Protein AF-A0A1G5C8Y3-F1 (afdb_monomer)

pLDDT: mean 89.65, std 10.04, range [42.25, 97.81]

Radius of gyration: 28.75 Å; Cα contacts (8 Å, |Δi|>4): 163; chains: 1; bounding box: 76×59×72 Å

Mean predicted aligned error: 7.99 Å

Structure (mmCIF, N/CA/C/O backbone):
data_AF-A0A1G5C8Y3-F1
#
_entry.id   AF-A0A1G5C8Y3-F1
#
loop_
_atom_site.group_PDB
_atom_site.id
_atom_site.type_symbol
_atom_site.label_atom_id
_atom_site.label_alt_id
_atom_site.label_comp_id
_atom_site.label_asym_id
_atom_site.label_entity_id
_atom_site.label_seq_id
_atom_site.pdbx_PDB_ins_code
_atom_site.Cartn_x
_atom_site.Cartn_y
_atom_site.Cartn_z
_atom_site.occupancy
_atom_site.B_iso_or_equiv
_atom_site.auth_seq_id
_atom_site.auth_comp_id
_atom_site.auth_asym_id
_atom_site.auth_atom_id
_atom_site.pdbx_PDB_model_num
ATOM 1 N N . MET A 1 1 ? -56.117 -46.496 45.007 1.00 52.34 1 MET A N 1
ATOM 2 C CA . MET A 1 1 ? -55.071 -45.553 45.460 1.00 52.34 1 MET A CA 1
ATOM 3 C C . MET A 1 1 ? -54.190 -45.209 44.273 1.00 52.34 1 MET A C 1
ATOM 5 O O . MET A 1 1 ? -53.392 -46.045 43.885 1.00 52.34 1 MET A O 1
ATOM 9 N N . THR A 1 2 ? -54.299 -44.001 43.721 1.00 42.25 2 THR A N 1
ATOM 10 C CA . THR A 1 2 ? -53.270 -43.491 42.802 1.00 42.25 2 THR A CA 1
ATOM 11 C C . THR A 1 2 ? -53.201 -41.981 42.984 1.00 42.25 2 THR A C 1
ATOM 13 O O . THR A 1 2 ? -54.005 -41.232 42.440 1.00 42.25 2 THR A O 1
ATOM 16 N N . LYS A 1 3 ? -52.303 -41.529 43.867 1.00 57.62 3 LYS A N 1
ATOM 17 C CA . LYS A 1 3 ? -52.049 -40.101 44.085 1.00 57.62 3 LYS A CA 1
ATOM 18 C C . LYS A 1 3 ? -51.236 -39.579 42.899 1.00 57.62 3 LYS A C 1
ATOM 20 O O . LYS A 1 3 ? -50.040 -39.842 42.813 1.00 57.62 3 LYS A O 1
ATOM 25 N N . THR A 1 4 ? -51.878 -38.859 41.987 1.00 60.31 4 THR A N 1
ATOM 26 C CA . THR A 1 4 ? -51.217 -38.217 40.844 1.00 60.31 4 THR A CA 1
ATOM 27 C C . THR A 1 4 ? -50.310 -37.092 41.345 1.00 60.31 4 THR A C 1
ATOM 29 O O . THR A 1 4 ? -50.767 -36.101 41.916 1.00 60.31 4 THR A O 1
ATOM 32 N N . LYS A 1 5 ? -48.996 -37.266 41.184 1.00 65.19 5 LYS A N 1
ATOM 33 C CA . LYS A 1 5 ? -47.961 -36.316 41.608 1.00 65.19 5 LYS A CA 1
ATOM 34 C C . LYS A 1 5 ? -48.011 -35.091 40.684 1.00 65.19 5 LYS A C 1
ATOM 36 O O . LYS A 1 5 ? -47.572 -35.153 39.542 1.00 65.19 5 LYS A O 1
ATOM 41 N N . LYS A 1 6 ? -48.580 -33.982 41.165 1.00 62.78 6 LYS A N 1
ATOM 42 C CA . LYS A 1 6 ? -48.637 -32.697 40.451 1.00 62.78 6 LYS A CA 1
ATOM 43 C C . LYS A 1 6 ? -47.214 -32.143 40.300 1.00 62.78 6 LYS A C 1
ATOM 45 O O . LYS A 1 6 ? -46.604 -31.734 41.287 1.00 62.78 6 LYS A O 1
ATOM 50 N N . ILE A 1 7 ? -46.672 -32.157 39.083 1.00 66.31 7 ILE A N 1
ATOM 51 C CA . ILE A 1 7 ? -45.400 -31.504 38.751 1.00 66.31 7 ILE A CA 1
ATOM 52 C C . ILE A 1 7 ? -45.661 -29.993 38.773 1.00 66.31 7 ILE A C 1
ATOM 54 O O . ILE A 1 7 ? -46.258 -29.438 37.858 1.00 66.31 7 ILE A O 1
ATOM 58 N N . LEU A 1 8 ? -45.279 -29.331 39.865 1.00 64.31 8 LEU A N 1
ATOM 59 C CA . LEU A 1 8 ? -45.263 -27.872 39.959 1.00 64.31 8 LEU A CA 1
ATOM 60 C C . LEU A 1 8 ? -44.113 -27.357 39.085 1.00 64.31 8 LEU A C 1
ATOM 62 O O . LEU A 1 8 ? -42.953 -27.398 39.496 1.00 64.31 8 LEU A O 1
ATOM 66 N N . SER A 1 9 ? -44.425 -26.896 37.876 1.00 64.94 9 SER A N 1
ATOM 67 C CA . SER A 1 9 ? -43.488 -26.183 37.009 1.00 64.94 9 SER A CA 1
ATOM 68 C C . SER A 1 9 ? -43.043 -24.887 37.699 1.00 64.94 9 SER A C 1
ATOM 70 O O . SER A 1 9 ? -43.754 -23.881 37.692 1.00 64.94 9 SER A O 1
ATOM 72 N N . LYS A 1 10 ? -41.869 -24.912 38.339 1.00 63.12 10 LYS A N 1
ATOM 73 C CA . LYS A 1 10 ? -41.179 -23.709 38.819 1.00 63.12 10 LYS A CA 1
ATOM 74 C C . LYS A 1 10 ? -40.666 -22.943 37.601 1.00 63.12 10 LYS A C 1
ATOM 76 O O . LYS A 1 10 ? -39.536 -23.152 37.172 1.00 63.12 10 LYS A O 1
ATOM 81 N N . ASN A 1 11 ? -41.494 -22.056 37.062 1.00 64.12 11 ASN A N 1
ATOM 82 C CA . ASN A 1 11 ? -41.066 -21.067 36.080 1.00 64.12 11 ASN A CA 1
ATOM 83 C C . ASN A 1 11 ? -40.155 -20.054 36.788 1.00 64.12 11 ASN A C 1
ATOM 85 O O . ASN A 1 11 ? -40.609 -19.020 37.270 1.00 64.12 11 ASN A O 1
ATOM 89 N N . LYS A 1 12 ? -38.867 -20.389 36.912 1.00 69.25 12 LYS A N 1
ATOM 90 C CA . LYS A 1 12 ? -37.820 -19.436 37.286 1.00 69.25 12 LYS A CA 1
ATOM 91 C C . LYS A 1 12 ? -37.547 -18.558 36.064 1.00 69.25 12 LYS A C 1
ATOM 93 O O . LYS A 1 12 ? -36.684 -18.876 35.255 1.00 69.25 12 LYS A O 1
ATOM 98 N N . GLY A 1 13 ? -38.362 -17.523 35.885 1.00 71.69 13 GLY A N 1
ATOM 99 C CA . GLY A 1 13 ? -38.094 -16.480 34.900 1.00 71.69 13 GLY A CA 1
ATOM 100 C C . GLY A 1 13 ? -36.842 -15.697 35.291 1.00 71.69 13 GLY A C 1
ATOM 101 O O . GLY A 1 13 ? -36.614 -15.459 36.477 1.00 71.69 13 GLY A O 1
ATOM 102 N N . PHE A 1 14 ? -36.046 -15.322 34.291 1.00 75.88 14 PHE A N 1
ATOM 103 C CA . PHE A 1 14 ? -34.945 -14.371 34.439 1.00 75.88 14 PHE A CA 1
ATOM 104 C C . PHE A 1 14 ? -35.496 -13.062 35.013 1.00 75.88 14 PHE A C 1
ATOM 106 O O . PHE A 1 14 ? -36.534 -12.574 34.555 1.00 75.88 14 PHE A O 1
ATOM 113 N N . THR A 1 15 ? -34.838 -12.491 36.016 1.00 87.62 15 THR A N 1
ATOM 114 C CA . THR A 1 15 ? -35.245 -11.184 36.535 1.00 87.62 15 THR A CA 1
ATOM 115 C C . THR A 1 15 ? -34.765 -10.084 35.587 1.00 87.62 15 THR A C 1
ATOM 117 O O . THR A 1 15 ? -33.696 -10.182 34.983 1.00 87.62 15 THR A O 1
ATOM 120 N N . LEU A 1 16 ? -35.534 -8.996 35.460 1.00 88.38 16 LEU A N 1
ATOM 121 C CA . LEU A 1 16 ? -35.088 -7.822 34.695 1.00 88.38 16 LEU A CA 1
ATOM 122 C C . LEU A 1 16 ? -33.770 -7.264 35.253 1.00 88.38 16 LEU A C 1
ATOM 124 O O . LEU A 1 16 ? -32.933 -6.784 34.494 1.00 88.38 16 LEU A O 1
ATOM 128 N N . VAL A 1 17 ? -33.567 -7.387 36.569 1.00 91.44 17 VAL A N 1
ATOM 129 C CA . VAL A 1 17 ? -32.353 -6.943 37.265 1.00 91.44 17 VAL A CA 1
ATOM 130 C C . VAL A 1 17 ? -31.117 -7.715 36.792 1.00 91.44 17 VAL A C 1
ATOM 132 O O . VAL A 1 17 ? -30.088 -7.109 36.507 1.00 91.44 17 VAL A O 1
ATOM 135 N N . GLU A 1 18 ? -31.206 -9.038 36.646 1.00 89.38 18 GLU A N 1
ATOM 136 C CA . GLU A 1 18 ? -30.092 -9.844 36.128 1.00 89.38 18 GLU A CA 1
ATOM 137 C C . GLU A 1 18 ? -29.729 -9.444 34.692 1.00 89.38 18 GLU A C 1
ATOM 139 O O . GLU A 1 18 ? -28.551 -9.393 34.343 1.00 89.38 18 GLU A O 1
ATOM 144 N N . LEU A 1 19 ? -30.720 -9.088 33.871 1.00 91.00 19 LEU A N 1
ATOM 145 C CA . LEU A 1 19 ? -30.484 -8.685 32.487 1.00 91.00 19 LEU A CA 1
ATOM 146 C C . LEU A 1 19 ? -29.824 -7.300 32.388 1.00 91.00 19 LEU A C 1
ATOM 148 O O . LEU A 1 19 ? -28.882 -7.134 31.614 1.00 91.00 19 LEU A O 1
ATOM 152 N N . ILE A 1 20 ? -30.243 -6.317 33.196 1.00 93.62 20 ILE A N 1
ATOM 153 C CA . ILE A 1 20 ? -29.619 -4.981 33.162 1.00 93.62 20 ILE A CA 1
ATOM 154 C C . ILE A 1 20 ? -28.167 -5.007 33.650 1.00 93.62 20 ILE A C 1
ATOM 156 O O . ILE A 1 20 ? -27.330 -4.323 33.067 1.00 93.62 20 ILE A O 1
ATOM 160 N N . VAL A 1 21 ? -27.837 -5.815 34.665 1.00 94.25 21 VAL A N 1
ATOM 161 C CA . VAL A 1 21 ? -26.461 -5.906 35.184 1.00 94.25 21 VAL A CA 1
ATOM 162 C C . VAL A 1 21 ? -25.525 -6.463 34.112 1.00 94.25 21 VAL A C 1
ATOM 164 O O . VAL A 1 21 ? -24.432 -5.935 33.907 1.00 94.25 21 VAL A O 1
ATOM 167 N N . VAL A 1 22 ? -25.972 -7.480 33.373 1.00 94.94 22 VAL A N 1
ATOM 168 C CA . VAL A 1 22 ? -25.201 -8.055 32.263 1.00 94.94 22 VAL A CA 1
ATOM 169 C C . VAL A 1 22 ? -25.002 -7.032 31.145 1.00 94.94 22 VAL A C 1
ATOM 171 O O . VAL A 1 22 ? -23.880 -6.873 30.666 1.00 94.94 22 VAL A O 1
ATOM 174 N N . LEU A 1 23 ? -26.048 -6.292 30.760 1.00 95.12 23 LEU A N 1
ATOM 175 C CA . LEU A 1 23 ? -25.935 -5.248 29.736 1.00 95.12 23 LEU A CA 1
ATOM 176 C C . LEU A 1 23 ? -24.967 -4.130 30.143 1.00 95.12 23 LEU A C 1
ATOM 178 O O . LEU A 1 23 ? -24.200 -3.665 29.304 1.00 95.12 23 LEU A O 1
ATOM 182 N N . VAL A 1 24 ? -24.953 -3.734 31.419 1.00 96.62 24 VAL A N 1
ATOM 183 C CA . VAL A 1 24 ? -24.008 -2.731 31.937 1.00 96.62 24 VAL A CA 1
ATOM 184 C C . VAL A 1 24 ? -22.565 -3.222 31.815 1.00 96.62 24 VAL A C 1
ATOM 186 O O . VAL A 1 24 ? -21.709 -2.487 31.326 1.00 96.62 24 VAL A O 1
ATOM 189 N N . ILE A 1 25 ? -22.283 -4.471 32.196 1.00 96.50 25 ILE A N 1
ATOM 190 C CA . ILE A 1 25 ? -20.931 -5.039 32.074 1.00 96.50 25 ILE A CA 1
ATOM 191 C C . ILE A 1 25 ? -20.519 -5.149 30.598 1.00 96.50 25 ILE A C 1
ATOM 193 O O . ILE A 1 25 ? -19.409 -4.750 30.245 1.00 96.50 25 ILE A O 1
ATOM 197 N N . LEU A 1 26 ? -21.408 -5.626 29.717 1.00 96.50 26 LEU A N 1
ATOM 198 C CA . LEU A 1 26 ? -21.144 -5.697 28.275 1.00 96.50 26 LEU A CA 1
ATOM 199 C C . LEU A 1 26 ? -20.876 -4.315 27.671 1.00 96.50 26 LEU A C 1
ATOM 201 O O . LEU A 1 26 ? -19.980 -4.188 26.841 1.00 96.50 26 LEU A O 1
ATOM 205 N N . ALA A 1 27 ? -21.599 -3.281 28.110 1.00 96.50 27 ALA A N 1
ATOM 206 C CA . ALA A 1 27 ? -21.378 -1.912 27.659 1.00 96.50 27 ALA A CA 1
ATOM 207 C C . ALA A 1 27 ? -19.984 -1.397 28.055 1.00 96.50 27 ALA A C 1
ATOM 209 O O . ALA A 1 27 ? -19.284 -0.831 27.217 1.00 96.50 27 ALA A O 1
ATOM 210 N N . ILE A 1 28 ? -19.546 -1.643 29.296 1.00 96.62 28 ILE A N 1
ATOM 211 C CA . ILE A 1 28 ? -18.209 -1.245 29.772 1.00 96.62 28 ILE A CA 1
ATOM 212 C C . ILE A 1 28 ? -17.109 -1.977 28.990 1.00 96.62 28 ILE A C 1
ATOM 214 O O . ILE A 1 28 ? -16.148 -1.352 28.542 1.00 96.62 28 ILE A O 1
ATOM 218 N N . LEU A 1 29 ? -17.254 -3.291 28.786 1.00 96.81 29 LEU A N 1
ATOM 219 C CA . LEU A 1 29 ? -16.279 -4.082 28.030 1.00 96.81 29 LEU A CA 1
ATOM 220 C C . LEU A 1 29 ? -16.210 -3.645 26.564 1.00 96.81 29 LEU A C 1
ATOM 222 O O . LEU A 1 29 ? -15.118 -3.458 26.028 1.00 96.81 29 LEU A O 1
ATOM 226 N N . ALA A 1 30 ? -17.364 -3.435 25.925 1.00 95.56 30 ALA A N 1
ATOM 227 C CA . ALA A 1 30 ? -17.431 -2.966 24.547 1.00 95.56 30 ALA A CA 1
ATOM 228 C C . ALA A 1 30 ? -16.776 -1.586 24.383 1.00 95.56 30 ALA A C 1
ATOM 230 O O . ALA A 1 30 ? -16.048 -1.378 23.414 1.00 95.56 30 ALA A O 1
ATOM 231 N N . ALA A 1 31 ? -16.960 -0.673 25.343 1.00 96.06 31 ALA A N 1
ATOM 232 C CA . ALA A 1 31 ? -16.382 0.670 25.289 1.00 96.06 31 ALA A CA 1
ATOM 233 C C . ALA A 1 31 ? -14.843 0.668 25.212 1.00 96.06 31 ALA A C 1
ATOM 235 O O . ALA A 1 31 ? -14.264 1.513 24.533 1.00 96.06 31 ALA A O 1
ATOM 236 N N . ILE A 1 32 ? -14.179 -0.291 25.864 1.00 94.50 32 ILE A N 1
ATOM 237 C CA . ILE A 1 32 ? -12.711 -0.412 25.856 1.00 94.50 32 ILE A CA 1
ATOM 238 C C . ILE A 1 32 ? -12.235 -1.262 24.665 1.00 94.50 32 ILE A C 1
ATOM 240 O O . ILE A 1 32 ? -11.210 -0.971 24.045 1.00 94.50 32 ILE A O 1
ATOM 244 N N . LEU A 1 33 ? -12.984 -2.310 24.310 1.00 94.81 33 LEU A N 1
ATOM 245 C CA . LEU A 1 33 ? -12.589 -3.263 23.272 1.00 94.81 33 LEU A CA 1
ATOM 246 C C . LEU A 1 33 ? -12.734 -2.705 21.849 1.00 94.81 33 LEU A C 1
ATOM 248 O O . LEU A 1 33 ? -11.869 -2.934 21.008 1.00 94.81 33 LEU A O 1
ATOM 252 N N . VAL A 1 34 ? -13.800 -1.956 21.560 1.00 93.94 34 VAL A N 1
ATOM 253 C CA . VAL A 1 34 ? -14.057 -1.423 20.211 1.00 93.94 34 VAL A CA 1
ATOM 254 C C . VAL A 1 34 ? -12.910 -0.547 19.673 1.00 93.94 34 VAL A C 1
ATOM 256 O O . VAL A 1 34 ? -12.452 -0.835 18.566 1.00 93.94 34 VAL A O 1
ATOM 259 N N . PRO A 1 35 ? -12.380 0.470 20.390 1.00 93.00 35 PRO A N 1
ATOM 260 C CA . PRO A 1 35 ? -11.311 1.314 19.844 1.00 93.00 35 PRO A CA 1
ATOM 261 C C . PRO A 1 35 ? -10.011 0.541 19.587 1.00 93.00 35 PRO A C 1
ATOM 263 O O . PRO A 1 35 ? -9.340 0.782 18.584 1.00 93.00 35 PRO A O 1
ATOM 266 N N . THR A 1 36 ? -9.667 -0.417 20.453 1.00 93.94 36 THR A N 1
ATOM 267 C CA . THR A 1 36 ? -8.458 -1.242 20.278 1.00 93.94 36 THR A CA 1
ATOM 268 C C . THR A 1 36 ? -8.574 -2.158 19.062 1.00 93.94 36 THR A C 1
ATOM 270 O O . THR A 1 36 ? -7.645 -2.232 18.258 1.00 93.94 36 THR A O 1
ATOM 273 N N . LEU A 1 37 ? -9.736 -2.788 18.870 1.00 93.06 37 LEU A N 1
ATOM 274 C CA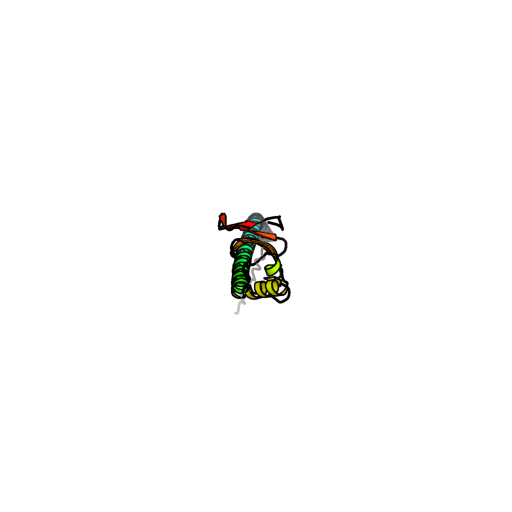 . LEU A 1 37 ? -10.007 -3.621 17.702 1.00 93.06 37 LEU A CA 1
ATOM 275 C C . LEU A 1 37 ? -9.955 -2.814 16.396 1.00 93.06 37 LEU A C 1
ATOM 277 O O . LEU A 1 37 ? -9.349 -3.270 15.428 1.00 93.06 37 LEU A O 1
ATOM 281 N N . LEU A 1 38 ? -10.541 -1.612 16.371 1.00 93.44 38 LEU A N 1
ATOM 282 C CA . LEU A 1 38 ? -10.487 -0.732 15.199 1.00 93.44 38 LEU A CA 1
ATOM 283 C C . LEU A 1 38 ? -9.041 -0.354 14.838 1.00 93.44 38 LEU A C 1
ATOM 285 O O . LEU A 1 38 ? -8.655 -0.483 13.678 1.00 93.44 38 LEU A O 1
ATOM 289 N N . GLY A 1 39 ? -8.211 -0.002 15.826 1.00 92.56 39 GLY A N 1
ATOM 290 C CA . GLY A 1 39 ? -6.792 0.287 15.592 1.00 92.56 39 GLY A CA 1
ATOM 291 C C . GLY A 1 39 ? -6.010 -0.905 15.024 1.00 92.56 39 GLY A C 1
ATOM 292 O O . GLY A 1 39 ? -5.177 -0.734 14.132 1.00 92.56 39 GLY A O 1
ATOM 293 N N . TYR A 1 40 ? -6.298 -2.130 15.479 1.00 93.69 40 TYR A N 1
ATOM 294 C CA . TYR A 1 40 ? -5.678 -3.333 14.910 1.00 93.69 40 TYR A CA 1
ATOM 295 C C . TYR A 1 40 ? -6.114 -3.606 13.471 1.00 93.69 40 TYR A C 1
ATOM 297 O O . TYR A 1 40 ? -5.285 -4.017 12.659 1.00 93.69 40 TYR A O 1
ATOM 305 N N . ILE A 1 41 ? -7.381 -3.352 13.138 1.00 92.62 41 ILE A N 1
ATOM 306 C CA . ILE A 1 41 ? -7.880 -3.478 11.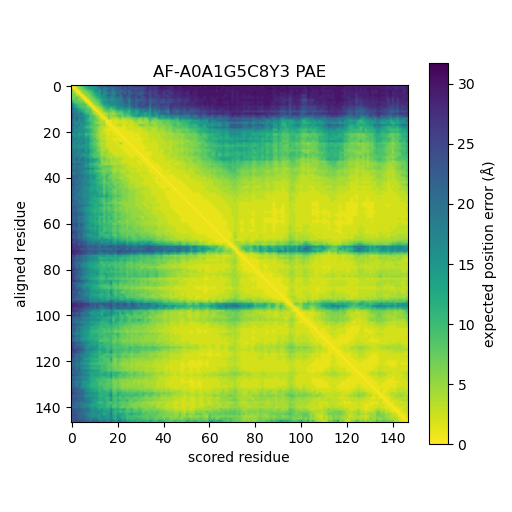764 1.00 92.62 41 ILE A CA 1
ATOM 307 C C . ILE A 1 41 ? -7.160 -2.485 10.845 1.00 92.62 41 ILE A C 1
ATOM 309 O O . ILE A 1 41 ? -6.723 -2.872 9.762 1.00 92.62 41 ILE A O 1
ATOM 313 N N . ASP A 1 42 ? -6.982 -1.235 11.276 1.00 91.00 42 ASP A N 1
ATOM 314 C CA . ASP A 1 42 ? -6.278 -0.219 10.486 1.00 91.00 42 ASP A CA 1
ATOM 315 C C . ASP A 1 42 ? -4.799 -0.562 10.284 1.00 91.00 42 ASP A C 1
ATOM 317 O O . ASP A 1 42 ? -4.275 -0.413 9.176 1.00 91.00 42 ASP A O 1
ATOM 321 N N . LYS A 1 43 ? -4.138 -1.086 11.324 1.00 92.19 43 LYS A N 1
ATOM 322 C CA . LYS A 1 43 ? -2.757 -1.571 11.227 1.00 92.19 43 LYS A CA 1
ATOM 323 C C . LYS A 1 43 ? -2.638 -2.739 10.245 1.00 92.19 43 LYS A C 1
ATOM 325 O O . LYS A 1 43 ? -1.793 -2.690 9.357 1.00 92.19 43 LYS A O 1
ATOM 330 N N . ALA A 1 44 ? -3.508 -3.743 10.355 1.00 92.88 44 ALA A N 1
ATOM 331 C CA . ALA A 1 44 ? -3.507 -4.898 9.457 1.00 92.88 44 ALA A CA 1
ATOM 332 C C . ALA A 1 44 ? -3.778 -4.497 7.997 1.00 92.88 44 ALA A C 1
ATOM 334 O O . ALA A 1 44 ? -3.140 -5.013 7.081 1.00 92.88 44 ALA A O 1
ATOM 335 N N . ARG A 1 45 ? -4.686 -3.536 7.772 1.00 91.88 45 ARG A N 1
ATOM 336 C CA . ARG A 1 45 ? -4.910 -2.943 6.444 1.00 91.88 45 ARG A CA 1
ATOM 337 C C . ARG A 1 45 ? -3.651 -2.256 5.930 1.00 91.88 45 ARG A C 1
ATOM 339 O O . ARG A 1 45 ? -3.224 -2.544 4.824 1.00 91.88 45 ARG A O 1
ATOM 346 N N . SER A 1 46 ? -3.012 -1.421 6.750 1.00 91.62 46 SER A N 1
ATOM 347 C CA . SER A 1 46 ? -1.776 -0.743 6.355 1.00 91.62 46 SER A CA 1
ATOM 348 C C . SER A 1 46 ? -0.655 -1.723 6.000 1.00 91.62 46 SER A C 1
ATOM 350 O O . SER A 1 46 ? 0.047 -1.501 5.022 1.00 91.62 46 SER A O 1
ATOM 352 N N . GLU A 1 47 ? -0.473 -2.796 6.772 1.00 93.25 47 GLU A N 1
ATOM 353 C CA . GLU A 1 47 ? 0.529 -3.835 6.490 1.00 93.25 47 GLU A CA 1
ATOM 354 C C . GLU A 1 47 ? 0.244 -4.563 5.171 1.00 93.25 47 GLU A C 1
ATOM 356 O O . GLU A 1 47 ? 1.157 -4.796 4.375 1.00 93.25 47 GLU A O 1
ATOM 361 N N . LYS A 1 48 ? -1.029 -4.863 4.899 1.00 93.88 48 LYS A N 1
ATOM 362 C CA . LYS A 1 48 ? -1.467 -5.431 3.621 1.00 93.88 48 LYS A CA 1
ATOM 363 C C . LYS A 1 48 ? -1.191 -4.485 2.448 1.00 93.88 48 LYS A C 1
ATOM 365 O O . LYS A 1 48 ? -0.709 -4.928 1.403 1.00 93.88 48 LYS A O 1
ATOM 370 N N . ASP A 1 49 ? -1.463 -3.197 2.625 1.00 94.88 49 ASP A N 1
ATOM 371 C CA . ASP A 1 49 ? -1.215 -2.178 1.606 1.00 94.88 49 ASP A CA 1
ATOM 372 C C . ASP A 1 49 ? 0.291 -2.079 1.305 1.00 94.88 49 ASP A C 1
ATOM 374 O O . ASP A 1 49 ? 0.690 -2.100 0.143 1.00 94.88 49 ASP A O 1
ATOM 378 N N . PHE A 1 50 ? 1.153 -2.096 2.331 1.00 94.56 50 PHE A N 1
ATOM 379 C CA . PHE A 1 50 ? 2.610 -2.140 2.146 1.00 94.56 50 PHE A CA 1
ATOM 380 C C . PHE A 1 50 ? 3.075 -3.387 1.384 1.00 94.56 50 PHE A C 1
ATOM 382 O O . PHE A 1 50 ? 3.926 -3.283 0.499 1.00 94.56 50 PHE A O 1
ATOM 389 N N . ALA A 1 51 ? 2.514 -4.562 1.683 1.00 95.00 51 ALA A N 1
ATOM 390 C CA . ALA A 1 51 ? 2.833 -5.789 0.954 1.00 95.00 51 ALA A CA 1
ATOM 391 C C . ALA A 1 51 ? 2.422 -5.698 -0.527 1.00 95.00 51 ALA A C 1
ATOM 393 O O . ALA A 1 51 ? 3.178 -6.100 -1.413 1.00 95.00 51 ALA A O 1
ATOM 394 N N . THR A 1 52 ? 1.258 -5.108 -0.801 1.00 95.19 52 THR A N 1
ATOM 395 C CA . THR A 1 52 ? 0.762 -4.881 -2.165 1.00 95.19 52 THR A CA 1
ATOM 396 C C . THR A 1 52 ? 1.642 -3.879 -2.913 1.00 95.19 52 THR A C 1
ATOM 398 O O . THR A 1 52 ? 2.067 -4.148 -4.034 1.00 95.19 52 THR A O 1
ATOM 401 N N . ALA A 1 53 ? 1.998 -2.757 -2.283 1.00 96.25 53 ALA A N 1
ATOM 402 C CA . ALA A 1 53 ? 2.899 -1.761 -2.858 1.00 96.25 53 ALA A CA 1
ATOM 403 C C . ALA A 1 53 ? 4.288 -2.350 -3.160 1.00 96.25 53 ALA A C 1
ATOM 405 O O . ALA A 1 53 ? 4.872 -2.086 -4.214 1.00 96.25 53 ALA A O 1
ATOM 406 N N . GLN A 1 54 ? 4.789 -3.222 -2.283 1.00 96.31 54 GLN A N 1
ATOM 407 C CA . GLN A 1 54 ? 6.024 -3.963 -2.515 1.00 96.31 54 GLN A CA 1
ATOM 408 C C . GLN A 1 54 ? 5.916 -4.898 -3.724 1.00 96.31 54 GLN A C 1
ATOM 410 O O . GLN A 1 54 ? 6.848 -4.954 -4.528 1.00 96.31 54 GLN A O 1
ATOM 415 N N . ALA A 1 55 ? 4.796 -5.603 -3.886 1.00 96.00 55 ALA A N 1
ATOM 416 C CA . ALA A 1 55 ? 4.560 -6.437 -5.059 1.00 96.00 55 ALA A CA 1
ATOM 417 C C . ALA A 1 55 ? 4.510 -5.599 -6.349 1.00 96.00 55 ALA A C 1
ATOM 419 O O . ALA A 1 55 ? 5.137 -5.978 -7.338 1.00 96.00 55 ALA A O 1
ATOM 420 N N . VAL A 1 56 ? 3.878 -4.416 -6.319 1.00 96.75 56 VAL A N 1
ATOM 421 C CA . VAL A 1 56 ? 3.904 -3.454 -7.437 1.00 96.75 56 VAL A CA 1
ATOM 422 C C . VAL A 1 56 ? 5.327 -3.042 -7.781 1.00 96.75 56 VAL A C 1
ATOM 424 O O . VAL A 1 56 ? 5.688 -3.069 -8.954 1.00 96.75 56 VAL A O 1
ATOM 427 N N . ARG A 1 57 ? 6.165 -2.710 -6.794 1.00 96.94 57 ARG A N 1
ATOM 428 C CA . ARG A 1 57 ? 7.572 -2.357 -7.034 1.00 96.94 57 ARG A CA 1
ATOM 429 C C . ARG A 1 57 ? 8.333 -3.490 -7.725 1.00 96.94 57 ARG A C 1
ATOM 431 O O . ARG A 1 57 ? 9.065 -3.229 -8.672 1.00 96.94 57 ARG A O 1
ATOM 438 N N . VAL A 1 58 ? 8.155 -4.734 -7.275 1.00 96.81 58 VAL A N 1
ATOM 439 C CA . VAL A 1 58 ? 8.817 -5.907 -7.874 1.00 96.81 58 VAL A CA 1
ATOM 440 C C . VAL A 1 58 ? 8.340 -6.139 -9.308 1.00 96.81 58 VAL A C 1
ATOM 442 O O . VAL A 1 58 ? 9.168 -6.302 -10.200 1.00 96.81 58 VAL A O 1
ATOM 445 N N . ALA A 1 59 ? 7.030 -6.094 -9.553 1.00 96.88 59 ALA A N 1
ATOM 446 C CA . ALA A 1 59 ? 6.472 -6.227 -10.898 1.00 96.88 59 ALA A CA 1
ATOM 447 C C . ALA A 1 59 ? 6.922 -5.085 -11.827 1.00 96.88 59 ALA A C 1
ATOM 449 O O . ALA A 1 59 ? 7.239 -5.314 -12.990 1.00 96.88 59 ALA A O 1
ATOM 450 N N . THR A 1 60 ? 7.015 -3.863 -11.298 1.00 97.00 60 THR A N 1
ATOM 451 C CA . THR A 1 60 ? 7.523 -2.700 -12.035 1.00 97.00 60 THR A CA 1
ATOM 452 C C . THR A 1 60 ? 8.998 -2.871 -12.384 1.00 97.00 60 THR A C 1
ATOM 454 O O . THR A 1 60 ? 9.383 -2.597 -13.514 1.00 97.00 60 THR A O 1
ATOM 457 N N . GLN A 1 61 ? 9.820 -3.367 -11.453 1.00 96.19 61 GLN A N 1
ATOM 458 C CA . GLN A 1 61 ? 11.231 -3.645 -11.727 1.00 96.19 61 GLN A CA 1
ATOM 459 C C . GLN A 1 61 ? 11.388 -4.721 -12.806 1.00 96.19 61 GLN A C 1
ATOM 461 O O . GLN A 1 61 ? 12.192 -4.543 -13.711 1.00 96.19 61 GLN A O 1
ATOM 466 N N . ALA A 1 62 ? 10.572 -5.778 -12.777 1.00 95.12 62 ALA A N 1
ATOM 467 C CA . ALA A 1 62 ? 10.590 -6.798 -13.824 1.00 95.12 62 ALA A CA 1
ATOM 468 C C . ALA A 1 62 ? 10.282 -6.211 -15.216 1.00 95.12 62 ALA A C 1
ATOM 470 O O . ALA A 1 62 ? 10.924 -6.579 -16.194 1.00 95.12 62 ALA A O 1
ATOM 471 N N . GLN A 1 63 ? 9.345 -5.261 -15.300 1.00 94.50 63 GLN A N 1
ATOM 472 C CA . GLN A 1 63 ? 9.035 -4.560 -16.550 1.00 94.50 63 GLN A CA 1
ATOM 473 C C . GLN A 1 63 ? 10.152 -3.606 -16.992 1.00 94.50 63 GLN A C 1
ATOM 475 O O . GLN A 1 63 ? 10.451 -3.517 -18.179 1.00 94.50 63 GLN A O 1
ATOM 480 N N . ILE A 1 64 ? 10.819 -2.933 -16.051 1.00 94.12 64 ILE A N 1
ATOM 481 C CA . ILE A 1 64 ? 12.020 -2.135 -16.338 1.00 94.12 64 ILE A CA 1
ATOM 482 C C . ILE A 1 64 ? 13.134 -3.023 -16.920 1.00 94.12 64 ILE A C 1
ATOM 484 O O . ILE A 1 64 ? 13.778 -2.647 -17.900 1.00 94.12 64 ILE A O 1
ATOM 488 N N . ASP A 1 65 ? 13.341 -4.210 -16.349 1.00 93.56 65 ASP A N 1
ATOM 489 C CA . ASP A 1 65 ? 14.354 -5.157 -16.819 1.00 93.56 65 ASP A CA 1
ATOM 490 C C . ASP A 1 65 ? 14.008 -5.709 -18.216 1.00 93.56 65 ASP A C 1
ATOM 492 O O . ASP A 1 65 ? 14.888 -5.840 -19.069 1.00 93.56 65 ASP A O 1
ATOM 496 N N . GLU A 1 66 ? 12.725 -5.978 -18.488 1.00 92.38 66 GLU A N 1
ATOM 497 C CA . GLU A 1 66 ? 12.250 -6.419 -19.804 1.00 92.38 66 GLU A CA 1
ATOM 498 C C . GLU A 1 66 ? 12.454 -5.350 -20.888 1.00 92.38 66 GLU A C 1
ATOM 500 O O . GLU A 1 66 ? 12.927 -5.666 -21.982 1.00 92.38 66 GLU A O 1
ATOM 505 N N . LEU A 1 67 ? 12.119 -4.090 -20.596 1.00 91.06 67 LEU A N 1
ATOM 506 C CA . LEU A 1 67 ? 12.284 -2.973 -21.533 1.00 91.06 67 LEU A CA 1
ATOM 507 C C . LEU A 1 67 ? 13.756 -2.746 -21.885 1.00 91.06 67 LEU A C 1
ATOM 509 O O . LEU A 1 67 ? 14.111 -2.644 -23.058 1.00 91.06 67 LEU A O 1
ATOM 513 N N . TYR A 1 68 ? 14.632 -2.787 -20.885 1.00 89.94 68 TYR A N 1
ATOM 514 C CA . TYR A 1 68 ? 16.073 -2.695 -21.107 1.00 89.94 68 TYR A CA 1
ATOM 515 C C . TYR A 1 68 ? 16.615 -3.861 -21.938 1.00 89.94 68 TYR A C 1
ATOM 517 O O . TYR A 1 68 ? 17.406 -3.665 -22.859 1.00 89.94 68 TYR A O 1
ATOM 525 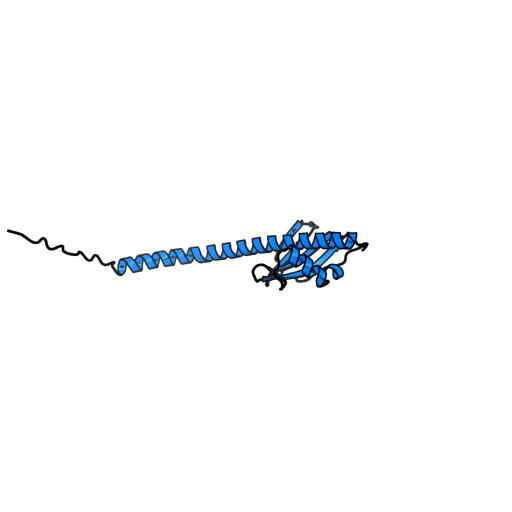N N . GLY A 1 69 ? 16.122 -5.080 -21.696 1.00 89.06 69 GLY A N 1
ATOM 526 C CA . GLY A 1 69 ? 16.463 -6.250 -22.507 1.00 89.06 69 GLY A CA 1
ATOM 527 C C . GLY A 1 69 ? 16.034 -6.148 -23.979 1.00 89.06 69 GLY A C 1
ATOM 528 O O . GLY A 1 69 ? 16.617 -6.824 -24.827 1.00 89.06 69 GLY A O 1
ATOM 529 N N . LYS A 1 70 ? 15.050 -5.297 -24.305 1.00 88.38 70 LYS A N 1
ATOM 530 C CA . LYS A 1 70 ? 14.574 -5.052 -25.679 1.00 88.38 70 LYS A CA 1
ATOM 531 C C . LYS A 1 70 ? 15.389 -4.001 -26.445 1.00 88.38 70 LYS A C 1
ATOM 533 O O . LYS A 1 70 ? 15.098 -3.776 -27.619 1.00 88.38 70 LYS A O 1
ATOM 538 N N . GLY A 1 71 ? 16.433 -3.432 -25.838 1.00 79.75 71 GLY A N 1
ATOM 539 C CA . GLY A 1 71 ? 17.374 -2.525 -26.503 1.00 79.75 71 GLY A CA 1
ATOM 540 C C . GLY A 1 71 ? 17.199 -1.045 -26.165 1.00 79.75 71 GLY A C 1
ATOM 541 O O . GLY A 1 71 ? 17.825 -0.214 -26.819 1.00 79.75 71 GLY A O 1
ATOM 542 N N . ASP A 1 72 ? 16.388 -0.708 -25.158 1.00 76.12 72 ASP A N 1
ATOM 543 C CA . ASP A 1 72 ? 16.364 0.643 -24.598 1.00 76.12 72 ASP A CA 1
ATOM 544 C C . ASP A 1 72 ? 17.567 0.820 -23.657 1.00 76.12 72 ASP A C 1
ATOM 546 O O . ASP A 1 72 ? 17.615 0.232 -22.579 1.00 76.12 72 ASP A O 1
ATOM 550 N N . ASP A 1 73 ? 18.541 1.654 -24.041 1.00 79.69 73 ASP A N 1
ATOM 551 C CA . ASP A 1 73 ? 19.745 1.918 -23.228 1.00 79.69 73 ASP A CA 1
ATOM 552 C C . ASP A 1 73 ? 19.413 2.527 -21.850 1.00 79.69 73 ASP A C 1
ATOM 554 O O . ASP A 1 73 ? 20.222 2.469 -20.916 1.00 79.69 73 ASP A O 1
ATOM 558 N N . LYS A 1 74 ? 18.233 3.151 -21.722 1.00 85.25 74 LYS A N 1
ATOM 559 C CA . LYS A 1 74 ? 17.704 3.741 -20.488 1.00 85.25 74 LYS A CA 1
ATOM 560 C C . LYS A 1 74 ? 16.185 3.635 -20.464 1.00 85.25 74 LYS A C 1
ATOM 562 O O . LYS A 1 74 ? 15.528 4.155 -21.358 1.00 85.25 74 LYS A O 1
ATOM 567 N N . VAL A 1 75 ? 15.643 3.054 -19.399 1.00 91.31 75 VAL A N 1
ATOM 568 C CA . VAL A 1 75 ? 14.202 3.080 -19.123 1.00 91.31 75 VAL A CA 1
ATOM 569 C C . VAL A 1 75 ? 13.847 4.325 -18.316 1.00 91.31 75 VAL A C 1
ATOM 571 O O . VAL A 1 75 ? 14.435 4.590 -17.262 1.00 91.31 75 VAL A O 1
ATOM 574 N N . GLU A 1 76 ? 12.862 5.083 -18.790 1.00 91.88 76 GLU A N 1
ATOM 575 C CA . GLU A 1 76 ? 12.400 6.314 -18.157 1.00 91.88 76 GLU A CA 1
ATOM 576 C C . GLU A 1 76 ? 11.015 6.155 -17.508 1.00 91.88 76 GLU A C 1
ATOM 578 O O . GLU A 1 76 ? 10.261 5.209 -17.742 1.00 91.88 76 GLU A O 1
ATOM 583 N N . LYS A 1 77 ? 10.631 7.140 -16.685 1.00 91.25 77 LYS A N 1
ATOM 584 C CA . LYS A 1 77 ? 9.288 7.224 -16.080 1.00 91.25 77 LYS A CA 1
ATOM 585 C C . LYS A 1 77 ? 8.168 7.156 -17.127 1.00 91.25 77 LYS A C 1
ATOM 587 O O . LYS A 1 77 ? 7.095 6.620 -16.854 1.00 91.25 77 LYS A O 1
ATOM 592 N N . SER A 1 78 ? 8.391 7.740 -18.302 1.00 91.88 78 SER A N 1
ATOM 593 C CA . SER A 1 78 ? 7.440 7.758 -19.417 1.00 91.88 78 SER A CA 1
ATOM 594 C C . SER A 1 78 ? 7.126 6.352 -19.930 1.00 91.88 78 SER A C 1
ATOM 596 O O . SER A 1 78 ? 5.974 6.092 -20.272 1.00 91.88 78 SER A O 1
ATOM 598 N N . ASP A 1 79 ? 8.095 5.435 -19.915 1.00 92.81 79 ASP A N 1
ATOM 599 C CA . ASP A 1 79 ? 7.912 4.059 -20.377 1.00 92.81 79 ASP A CA 1
ATOM 600 C C . ASP A 1 79 ? 7.023 3.256 -19.438 1.00 92.81 79 ASP A C 1
ATOM 602 O O . ASP A 1 79 ? 6.096 2.582 -19.883 1.00 92.81 79 ASP A O 1
ATOM 606 N N . ILE A 1 80 ? 7.234 3.414 -18.133 1.00 93.31 80 ILE A N 1
ATOM 607 C CA . ILE A 1 80 ? 6.411 2.768 -17.105 1.00 93.31 80 ILE A CA 1
ATOM 608 C C . ILE A 1 80 ? 5.005 3.359 -17.060 1.00 93.31 80 ILE A C 1
ATOM 610 O O . ILE A 1 80 ? 4.049 2.659 -16.739 1.00 93.31 80 ILE A O 1
ATOM 614 N N . ASN A 1 81 ? 4.850 4.632 -17.426 1.00 91.94 81 ASN A N 1
ATOM 615 C CA . ASN A 1 81 ? 3.549 5.289 -17.478 1.00 91.94 81 ASN A CA 1
ATOM 616 C C . ASN A 1 81 ? 2.716 4.955 -18.720 1.00 91.94 81 ASN A C 1
ATOM 618 O O . ASN A 1 81 ? 1.557 5.372 -18.788 1.00 91.94 81 ASN A O 1
ATOM 622 N N . LYS A 1 82 ? 3.250 4.188 -19.678 1.00 92.69 82 LYS A N 1
ATOM 623 C CA . LYS A 1 82 ? 2.453 3.671 -20.795 1.00 92.69 82 LYS A CA 1
ATOM 624 C C . LYS A 1 82 ? 1.348 2.766 -20.247 1.00 92.69 82 LYS A C 1
ATOM 626 O O . LYS A 1 82 ? 1.597 1.875 -19.437 1.00 92.69 82 LYS A O 1
ATOM 631 N N . ASN A 1 83 ? 0.118 2.982 -20.715 1.00 90.19 83 ASN A N 1
ATOM 632 C CA . ASN A 1 83 ? -1.064 2.263 -20.225 1.00 90.19 83 ASN A CA 1
ATOM 633 C C . ASN A 1 83 ? -0.920 0.741 -20.328 1.00 90.19 83 ASN A C 1
ATOM 635 O O . ASN A 1 83 ? -1.387 0.023 -19.448 1.00 90.19 83 ASN A O 1
ATOM 639 N N . ASP A 1 84 ? -0.280 0.256 -21.388 1.00 90.44 84 ASP A N 1
ATOM 640 C CA . ASP A 1 84 ? -0.122 -1.176 -21.637 1.00 90.44 84 ASP A CA 1
ATOM 641 C C . ASP A 1 84 ? 0.856 -1.802 -20.633 1.00 90.44 84 ASP A C 1
ATOM 643 O O . ASP A 1 84 ? 0.550 -2.838 -20.045 1.00 90.44 84 ASP A O 1
ATOM 647 N N . VAL A 1 85 ? 1.955 -1.098 -20.333 1.00 92.25 85 VAL A N 1
ATOM 648 C CA . VAL A 1 85 ? 2.940 -1.497 -19.315 1.00 92.25 85 VAL A CA 1
ATOM 649 C C . VAL A 1 85 ? 2.310 -1.472 -17.923 1.00 92.25 85 VAL A C 1
ATOM 651 O O . VAL A 1 85 ? 2.386 -2.461 -17.197 1.00 92.25 85 VAL A O 1
ATOM 654 N N . LYS A 1 86 ? 1.603 -0.393 -17.551 1.00 91.75 86 LYS A N 1
ATOM 655 C CA . LYS A 1 86 ? 0.886 -0.326 -16.264 1.00 91.75 86 LYS A CA 1
ATOM 656 C C . LYS A 1 86 ? -0.104 -1.478 -16.096 1.00 91.75 86 LYS A C 1
ATOM 658 O O . LYS A 1 86 ? -0.137 -2.105 -15.040 1.00 91.75 86 LYS A O 1
ATOM 663 N N . LYS A 1 87 ? -0.890 -1.784 -17.133 1.00 90.81 87 LYS A N 1
ATOM 664 C CA . LYS A 1 87 ? -1.836 -2.912 -17.111 1.00 90.81 87 LYS A CA 1
ATOM 665 C C . LYS A 1 87 ? -1.130 -4.240 -16.868 1.00 90.81 87 LYS A C 1
ATOM 667 O O . LYS A 1 87 ? -1.640 -5.060 -16.109 1.00 90.81 87 LYS A O 1
ATOM 672 N N . GLU A 1 88 ? 0.022 -4.456 -17.492 1.00 91.81 88 GLU A N 1
ATOM 673 C CA . GLU A 1 88 ? 0.809 -5.669 -17.289 1.00 91.81 88 GLU A CA 1
ATOM 674 C C . GLU A 1 88 ? 1.361 -5.763 -15.863 1.00 91.81 88 GLU A C 1
ATOM 676 O O . GLU A 1 88 ? 1.175 -6.790 -15.210 1.00 91.81 88 GLU A O 1
ATOM 681 N N . ILE A 1 89 ? 1.916 -4.670 -15.328 1.00 94.12 89 ILE A N 1
ATOM 682 C CA . ILE A 1 89 ? 2.352 -4.589 -13.925 1.00 94.12 89 ILE A CA 1
ATOM 683 C C . ILE A 1 89 ? 1.197 -4.955 -12.990 1.00 94.12 89 ILE A C 1
ATOM 685 O O . ILE A 1 89 ? 1.345 -5.814 -12.124 1.00 94.12 89 ILE A O 1
ATOM 689 N N . PHE A 1 90 ? 0.024 -4.347 -13.166 1.00 93.25 90 PHE A N 1
ATOM 690 C CA . PHE A 1 90 ? -1.117 -4.604 -12.289 1.00 93.25 90 PHE A CA 1
ATOM 691 C C . PHE A 1 90 ? -1.645 -6.031 -12.423 1.00 93.25 90 PHE A C 1
ATOM 693 O O . PHE A 1 90 ? -1.992 -6.650 -11.417 1.00 93.25 90 PHE A O 1
ATOM 700 N N . LYS A 1 91 ? -1.618 -6.604 -13.629 1.00 91.56 91 LYS A N 1
ATOM 701 C CA . LYS A 1 91 ? -1.941 -8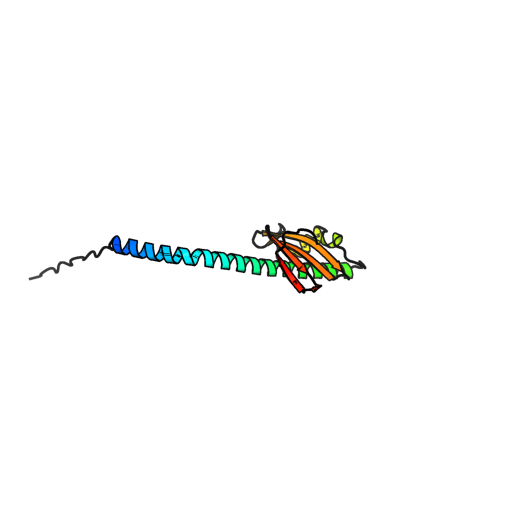.016 -13.848 1.00 91.56 91 LYS A CA 1
ATOM 702 C C . LYS A 1 91 ? -0.985 -8.943 -13.089 1.00 91.56 91 LYS A C 1
ATOM 704 O O . LYS A 1 91 ? -1.450 -9.909 -12.488 1.00 91.56 91 LYS A O 1
ATOM 709 N N . LEU A 1 92 ? 0.318 -8.647 -13.073 1.00 91.94 92 LEU A N 1
ATOM 710 C CA . LEU A 1 92 ? 1.321 -9.435 -12.340 1.00 91.94 92 LEU A CA 1
ATOM 711 C C . LEU A 1 92 ? 1.105 -9.410 -10.821 1.00 91.94 92 LEU A C 1
ATOM 713 O O . LEU A 1 92 ? 1.415 -10.385 -10.142 1.00 91.94 92 LEU A O 1
ATOM 717 N N . VAL A 1 93 ? 0.534 -8.327 -10.291 1.00 92.50 93 VAL A N 1
ATOM 718 C CA . VAL A 1 93 ? 0.202 -8.194 -8.860 1.00 92.50 93 VAL A CA 1
ATOM 719 C C . VAL A 1 93 ? -1.186 -8.777 -8.533 1.00 92.50 93 VAL A C 1
ATOM 721 O O . VAL A 1 93 ? -1.601 -8.801 -7.378 1.00 92.50 93 VAL A O 1
ATOM 724 N N . GLY A 1 94 ? -1.904 -9.307 -9.529 1.00 89.62 94 GLY A N 1
ATOM 725 C CA . GLY A 1 94 ? -3.218 -9.925 -9.346 1.00 89.62 94 GLY A CA 1
ATOM 726 C C . GLY A 1 94 ? -4.384 -8.936 -9.356 1.00 89.62 94 GLY A C 1
ATOM 727 O O . GLY A 1 94 ? -5.466 -9.266 -8.869 1.00 89.62 94 GLY A O 1
ATOM 728 N N . ALA A 1 95 ? -4.193 -7.733 -9.905 1.00 87.00 95 ALA A N 1
ATOM 729 C CA . ALA A 1 95 ? -5.286 -6.792 -10.091 1.00 87.00 95 ALA A CA 1
ATOM 730 C C . ALA A 1 95 ? -6.325 -7.335 -11.083 1.00 87.00 95 ALA A C 1
ATOM 732 O O . ALA A 1 95 ? -5.998 -7.905 -12.128 1.00 87.00 95 ALA A O 1
ATOM 733 N N . VAL A 1 96 ? -7.597 -7.121 -10.751 1.00 71.88 96 VAL A N 1
ATOM 734 C CA . VAL A 1 96 ? -8.737 -7.399 -11.635 1.00 71.88 96 VAL A CA 1
ATOM 735 C C . VAL A 1 96 ? -8.800 -6.305 -12.710 1.00 71.88 96 VAL A C 1
ATOM 737 O O . VAL A 1 96 ? -8.213 -5.240 -12.523 1.00 71.88 96 VAL A O 1
ATOM 740 N N . SER A 1 97 ? -9.508 -6.549 -13.819 1.00 69.25 97 SER A N 1
ATOM 741 C CA . SER A 1 97 ? -9.587 -5.736 -15.053 1.00 69.25 97 SER A CA 1
ATOM 742 C C . SER A 1 97 ? -9.748 -4.207 -14.917 1.00 69.25 97 SER A C 1
ATOM 744 O O . SER A 1 97 ? -9.546 -3.509 -15.905 1.00 69.25 97 SER A O 1
ATOM 746 N N . ASP A 1 98 ? -10.034 -3.688 -13.722 1.00 79.31 98 ASP A N 1
ATOM 747 C CA . ASP A 1 98 ? -10.191 -2.264 -13.405 1.00 79.31 98 ASP A CA 1
ATOM 748 C C . ASP A 1 98 ? -9.004 -1.660 -12.625 1.00 79.31 98 ASP A C 1
ATOM 750 O O . ASP A 1 98 ? -9.180 -0.657 -11.935 1.00 79.31 98 ASP A O 1
ATOM 754 N N . ASN A 1 99 ? -7.813 -2.272 -12.667 1.00 87.56 99 ASN A N 1
ATOM 755 C CA . ASN A 1 99 ? -6.655 -1.880 -11.843 1.00 87.56 99 ASN A CA 1
ATOM 756 C C . ASN A 1 99 ? -7.007 -1.844 -10.349 1.00 87.56 99 ASN A C 1
ATOM 758 O O . ASN A 1 99 ? -6.648 -0.918 -9.625 1.00 87.56 99 ASN A O 1
ATOM 762 N N . LYS A 1 100 ? -7.770 -2.840 -9.889 1.00 89.38 100 LYS A N 1
ATOM 763 C CA . LYS A 1 100 ? -8.201 -2.938 -8.493 1.00 89.38 100 LYS A CA 1
ATOM 764 C C . LYS A 1 100 ? -7.689 -4.204 -7.845 1.00 89.38 100 LYS A C 1
ATOM 766 O O . LYS A 1 100 ? -7.787 -5.286 -8.425 1.00 89.38 100 LYS A O 1
ATOM 771 N N . ILE A 1 101 ? -7.235 -4.062 -6.608 1.00 88.62 101 ILE A N 1
ATOM 772 C CA . ILE A 1 101 ? -6.928 -5.165 -5.699 1.00 88.62 101 ILE A CA 1
ATOM 773 C C . ILE A 1 101 ? -7.794 -4.965 -4.462 1.00 88.62 101 ILE A C 1
ATOM 775 O O . ILE A 1 101 ? -7.888 -3.860 -3.936 1.00 88.62 101 ILE A O 1
ATOM 779 N N . ASP A 1 102 ? -8.523 -6.008 -4.062 1.00 87.50 102 ASP A N 1
ATOM 780 C CA . ASP A 1 102 ? -9.459 -5.954 -2.928 1.00 87.50 102 ASP A CA 1
ATOM 781 C C . ASP A 1 102 ? -10.498 -4.817 -3.007 1.00 87.50 102 ASP A C 1
ATOM 783 O O . ASP A 1 102 ? -10.934 -4.263 -1.997 1.00 87.50 102 ASP A O 1
ATOM 787 N N . GLY A 1 103 ? -10.895 -4.448 -4.228 1.00 87.31 103 GLY A N 1
ATOM 788 C CA . GLY A 1 103 ? -11.837 -3.356 -4.490 1.00 87.31 103 GLY A CA 1
ATOM 789 C C . GLY A 1 103 ? -11.239 -1.948 -4.387 1.00 87.31 103 GLY A C 1
ATOM 790 O O . GLY A 1 103 ? -11.955 -0.979 -4.636 1.00 87.31 103 GLY A O 1
ATOM 791 N N . GLN A 1 104 ? -9.950 -1.818 -4.068 1.00 90.62 104 GLN A N 1
ATOM 792 C CA . GLN A 1 104 ? -9.238 -0.545 -4.008 1.00 90.62 104 GLN A CA 1
ATOM 793 C C . GLN A 1 104 ? -8.494 -0.274 -5.313 1.00 90.62 104 GLN A C 1
ATOM 795 O O . GLN A 1 104 ? -7.872 -1.172 -5.872 1.00 90.62 104 GLN A O 1
ATOM 800 N N . GLU A 1 105 ? -8.571 0.968 -5.792 1.00 92.06 105 GLU A N 1
ATOM 801 C CA . GLU A 1 105 ? -7.823 1.423 -6.967 1.00 92.06 105 GLU A CA 1
ATOM 802 C C . GLU A 1 105 ? -6.318 1.343 -6.710 1.00 92.06 105 GLU A C 1
ATOM 804 O O . GLU A 1 105 ? -5.842 1.754 -5.650 1.00 92.06 105 GLU A O 1
ATOM 809 N N . LEU A 1 106 ? -5.596 0.813 -7.690 1.00 94.25 106 LEU A N 1
ATOM 810 C CA . LEU A 1 106 ? -4.154 0.660 -7.691 1.00 94.25 106 LEU A CA 1
ATOM 811 C C . LEU A 1 106 ? -3.571 1.497 -8.829 1.00 94.25 106 LEU A C 1
ATOM 813 O O . LEU A 1 106 ? -3.968 1.346 -9.984 1.00 94.25 106 LEU A O 1
ATOM 817 N N . ASP A 1 107 ? -2.611 2.360 -8.511 1.00 94.19 107 ASP A N 1
ATOM 818 C CA . ASP A 1 107 ? -1.901 3.143 -9.522 1.00 94.19 107 ASP A CA 1
ATOM 819 C C . ASP A 1 107 ? -0.444 3.397 -9.117 1.00 94.19 107 ASP A C 1
ATOM 821 O O . ASP A 1 107 ? -0.101 3.424 -7.936 1.00 94.19 107 ASP A O 1
ATOM 825 N N . ILE A 1 108 ? 0.419 3.627 -10.102 1.00 95.62 108 ILE A N 1
ATOM 826 C CA . ILE A 1 108 ? 1.775 4.146 -9.901 1.00 95.62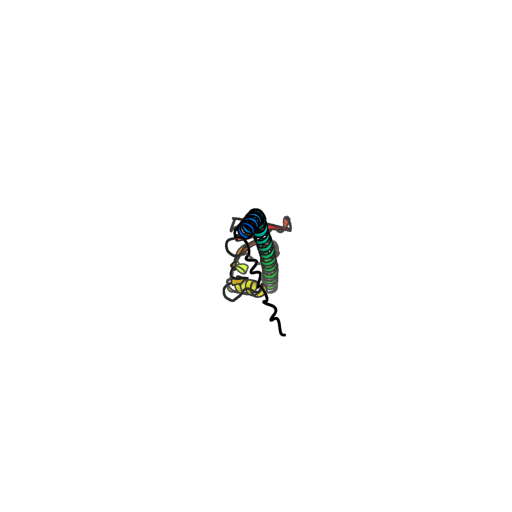 108 ILE A CA 1
ATOM 827 C C . ILE A 1 108 ? 1.719 5.645 -10.193 1.00 95.62 108 ILE A C 1
ATOM 829 O O . ILE A 1 108 ? 1.577 6.047 -11.351 1.00 95.62 108 ILE A O 1
ATOM 833 N N . LYS A 1 109 ? 1.803 6.475 -9.149 1.00 95.31 109 LYS A N 1
ATOM 834 C CA . LYS A 1 109 ? 1.696 7.939 -9.275 1.00 95.31 109 LYS A CA 1
ATOM 835 C C . LYS A 1 109 ? 2.976 8.579 -9.762 1.00 95.31 109 LYS A C 1
ATOM 837 O O . LYS A 1 109 ? 2.946 9.461 -10.618 1.00 95.31 109 LYS A O 1
ATOM 842 N N . ASP A 1 110 ? 4.094 8.114 -9.231 1.00 96.31 110 ASP A N 1
ATOM 843 C CA . ASP A 1 110 ? 5.393 8.609 -9.631 1.00 96.31 110 ASP A CA 1
ATOM 844 C C . ASP A 1 110 ? 6.459 7.534 -9.456 1.00 96.31 110 ASP A C 1
ATOM 846 O O . ASP A 1 110 ? 6.338 6.646 -8.612 1.00 96.31 110 ASP A O 1
ATOM 850 N N . ILE A 1 111 ? 7.496 7.614 -10.276 1.00 96.50 111 ILE A N 1
ATOM 851 C CA . ILE A 1 111 ? 8.629 6.709 -10.267 1.00 96.50 111 ILE A CA 1
ATOM 852 C C . ILE A 1 111 ? 9.878 7.458 -10.723 1.00 96.50 111 ILE A C 1
ATOM 854 O O . ILE A 1 111 ? 9.872 8.176 -11.723 1.00 96.50 111 ILE A O 1
ATOM 858 N N . LYS A 1 112 ? 10.964 7.266 -9.983 1.00 95.88 112 LYS A N 1
ATOM 859 C CA . LYS A 1 112 ? 12.301 7.733 -10.326 1.00 95.88 112 LYS A CA 1
ATOM 860 C C . LYS A 1 112 ? 13.180 6.513 -10.556 1.00 95.88 112 LYS A C 1
ATOM 862 O O . LYS A 1 112 ? 13.330 5.680 -9.663 1.00 95.88 112 LYS A O 1
ATOM 867 N N . ILE A 1 113 ? 13.747 6.419 -11.753 1.00 95.00 113 ILE A N 1
ATOM 868 C CA . ILE A 1 113 ? 14.600 5.311 -12.188 1.00 95.00 113 ILE A CA 1
ATOM 869 C C . ILE A 1 113 ? 16.018 5.854 -12.341 1.00 95.00 113 ILE A C 1
ATOM 871 O O . ILE A 1 113 ? 16.226 6.878 -12.988 1.00 95.00 113 ILE A O 1
ATOM 875 N N . THR A 1 114 ? 16.991 5.186 -11.727 1.00 92.94 114 THR A N 1
ATOM 876 C CA . THR A 1 114 ? 18.417 5.503 -11.871 1.00 92.94 114 THR A CA 1
ATOM 877 C C . THR A 1 114 ? 19.152 4.224 -12.226 1.00 92.94 114 THR A C 1
ATOM 879 O O . THR A 1 114 ? 18.978 3.217 -11.547 1.00 92.94 114 THR A O 1
ATOM 882 N N . ASN A 1 115 ? 19.966 4.249 -13.285 1.00 90.94 115 ASN A N 1
ATOM 883 C CA . ASN A 1 115 ? 20.700 3.072 -13.769 1.00 90.94 115 ASN A CA 1
ATOM 884 C C . ASN A 1 115 ? 19.794 1.843 -13.937 1.00 90.94 115 ASN A C 1
ATOM 886 O O . ASN A 1 115 ? 20.140 0.742 -13.514 1.00 90.94 115 ASN A O 1
ATOM 8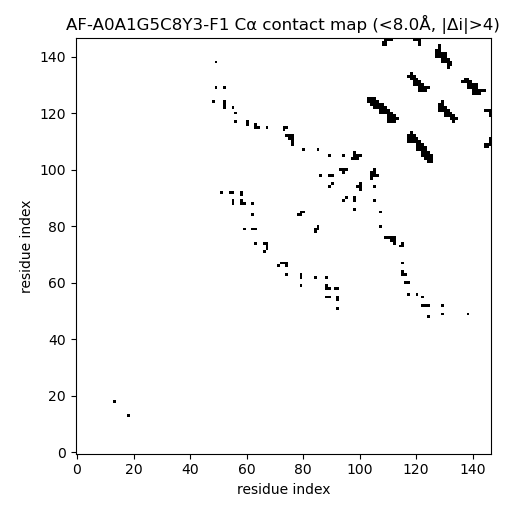90 N N . ASN A 1 116 ? 18.610 2.058 -14.517 1.00 91.00 116 ASN A N 1
ATOM 891 C CA . ASN A 1 116 ? 17.637 1.004 -14.783 1.00 91.00 116 ASN A CA 1
ATOM 892 C C . ASN A 1 116 ? 17.115 0.264 -13.534 1.00 91.00 116 ASN A C 1
ATOM 894 O O . ASN A 1 116 ? 16.630 -0.862 -13.609 1.00 91.00 116 ASN A O 1
ATOM 898 N N . GLN A 1 117 ? 17.212 0.903 -12.370 1.00 92.94 117 GLN A N 1
ATOM 899 C CA . GLN A 1 117 ? 16.682 0.418 -11.102 1.00 92.94 117 GLN A CA 1
ATOM 900 C C . GLN A 1 117 ? 15.778 1.483 -10.484 1.00 92.94 117 GLN A C 1
ATOM 902 O O . GLN A 1 117 ? 16.002 2.687 -10.645 1.00 92.94 117 GLN A O 1
ATOM 907 N N . ILE A 1 118 ? 14.749 1.044 -9.765 1.00 96.31 118 ILE A N 1
ATOM 908 C CA . ILE A 1 118 ? 13.845 1.950 -9.050 1.00 96.31 118 ILE A CA 1
ATOM 909 C C . ILE A 1 118 ? 14.604 2.628 -7.899 1.00 96.31 118 ILE A C 1
ATOM 911 O O . ILE A 1 118 ? 14.916 1.991 -6.894 1.00 96.31 118 ILE A O 1
ATOM 915 N N . ASP A 1 119 ? 14.846 3.936 -8.018 1.00 96.31 119 ASP A N 1
ATOM 916 C CA . ASP A 1 119 ? 15.385 4.772 -6.938 1.00 96.31 119 ASP A CA 1
ATOM 917 C C . ASP A 1 119 ? 14.279 5.162 -5.951 1.00 96.31 119 ASP A C 1
ATOM 919 O O . ASP A 1 119 ? 14.459 5.141 -4.733 1.00 96.31 119 ASP A O 1
ATOM 923 N N . SER A 1 120 ? 13.101 5.507 -6.469 1.00 96.31 120 SER A N 1
ATOM 924 C CA . SER A 1 120 ? 11.910 5.763 -5.661 1.00 96.31 120 SER A CA 1
ATOM 925 C C . SER A 1 120 ? 10.639 5.498 -6.461 1.00 96.31 120 SER A C 1
ATOM 927 O O . SER A 1 120 ? 10.617 5.689 -7.675 1.00 96.31 120 SER A O 1
ATOM 929 N N . ILE A 1 121 ? 9.570 5.073 -5.791 1.00 97.31 121 ILE A N 1
ATOM 930 C CA . ILE A 1 121 ? 8.252 4.852 -6.406 1.00 97.31 121 ILE A CA 1
A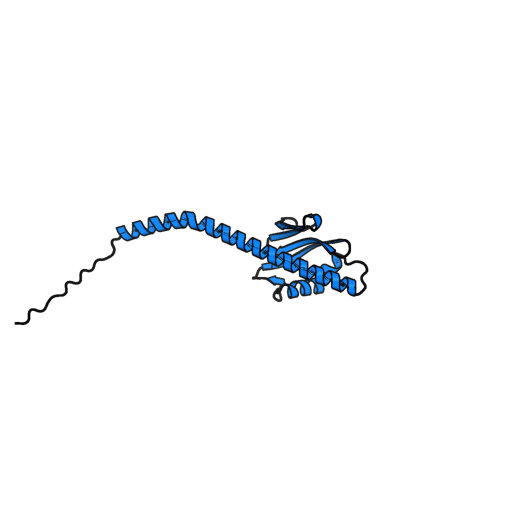TOM 931 C C . ILE A 1 121 ? 7.146 5.245 -5.426 1.00 97.31 121 ILE A C 1
ATOM 933 O O . ILE A 1 121 ? 7.266 4.986 -4.230 1.00 97.31 121 ILE A O 1
ATOM 937 N N . ILE A 1 122 ? 6.081 5.869 -5.930 1.00 97.44 122 ILE A N 1
ATOM 938 C CA . ILE A 1 122 ? 4.854 6.174 -5.189 1.00 97.44 122 ILE A CA 1
ATOM 939 C C . ILE A 1 122 ? 3.721 5.327 -5.762 1.00 97.44 122 ILE A C 1
ATOM 941 O O . ILE A 1 122 ? 3.324 5.500 -6.917 1.00 97.44 122 ILE A O 1
ATOM 945 N N . VAL A 1 123 ? 3.179 4.439 -4.933 1.00 96.88 123 VAL A N 1
ATOM 946 C CA . VAL A 1 123 ? 2.044 3.573 -5.267 1.00 96.88 123 VAL A CA 1
ATOM 947 C C . VAL A 1 123 ? 0.795 4.090 -4.554 1.00 96.88 123 VAL A C 1
ATOM 949 O O . VAL A 1 123 ? 0.818 4.326 -3.347 1.00 96.88 123 VAL A O 1
ATOM 952 N N . GLN A 1 124 ? -0.295 4.273 -5.295 1.00 95.62 124 GLN A N 1
ATOM 953 C CA . GLN A 1 124 ? -1.625 4.549 -4.758 1.00 95.62 124 GLN A CA 1
ATOM 954 C C . GLN A 1 124 ? -2.335 3.229 -4.469 1.00 95.62 124 GLN A C 1
ATOM 956 O O . GLN A 1 124 ? -2.380 2.361 -5.336 1.00 95.62 124 GLN A O 1
ATOM 961 N N . ILE A 1 125 ? -2.935 3.119 -3.283 1.00 94.94 125 ILE A N 1
ATOM 962 C CA . ILE A 1 125 ? -3.866 2.045 -2.926 1.00 94.94 125 ILE A CA 1
ATOM 963 C C . ILE A 1 125 ? -5.099 2.699 -2.294 1.00 94.94 125 ILE A C 1
ATOM 965 O O . ILE A 1 125 ? -5.041 3.284 -1.206 1.00 94.94 125 ILE A O 1
ATOM 969 N N . GLY A 1 126 ? -6.223 2.674 -3.010 1.00 93.31 126 GLY A N 1
ATOM 970 C CA . GLY A 1 126 ? -7.422 3.421 -2.643 1.00 93.31 126 GLY A CA 1
ATOM 971 C C . GLY A 1 126 ? -7.134 4.923 -2.581 1.00 93.31 126 GLY A C 1
ATOM 972 O O . GLY A 1 126 ? -6.720 5.521 -3.567 1.00 93.31 126 GLY A O 1
ATOM 973 N N . SER A 1 127 ? -7.343 5.549 -1.422 1.00 92.69 127 SER A N 1
ATOM 974 C CA . SER A 1 127 ? -7.070 6.984 -1.213 1.00 92.69 127 SER A CA 1
ATOM 975 C C . SER A 1 127 ? -5.715 7.270 -0.555 1.00 92.69 127 SER A C 1
ATOM 977 O O . SER A 1 127 ? -5.439 8.421 -0.222 1.00 92.69 127 SER A O 1
ATOM 979 N N . LYS A 1 128 ? -4.896 6.242 -0.308 1.00 94.38 128 LYS A N 1
ATOM 980 C CA . LYS A 1 128 ? -3.598 6.364 0.366 1.00 94.38 128 LYS A CA 1
ATOM 981 C C . LYS A 1 128 ? -2.454 6.208 -0.628 1.00 94.38 128 LYS A C 1
ATOM 983 O O . LYS A 1 128 ? -2.603 5.538 -1.650 1.00 94.38 128 LYS A O 1
ATOM 988 N N . TYR A 1 129 ? -1.306 6.785 -0.286 1.00 96.19 129 TYR A N 1
ATOM 989 C CA . TYR A 1 129 ? -0.087 6.690 -1.080 1.00 96.19 129 TYR A CA 1
ATOM 990 C C . TYR A 1 129 ? 1.061 6.151 -0.239 1.00 96.19 129 TYR A C 1
ATOM 992 O O . TYR A 1 129 ? 1.225 6.511 0.930 1.00 96.19 129 TYR A O 1
ATOM 1000 N N . TYR A 1 130 ? 1.869 5.308 -0.866 1.00 96.62 130 TYR A N 1
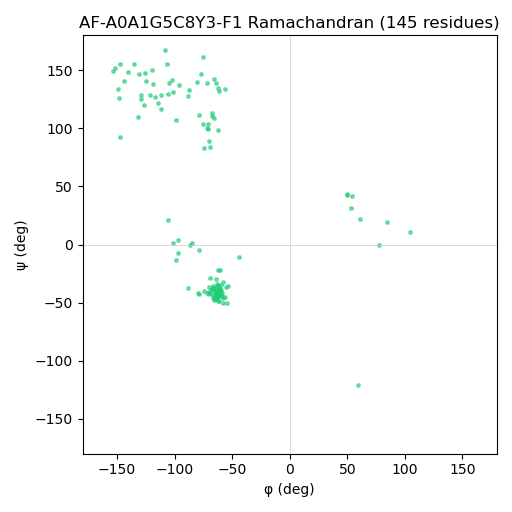ATOM 1001 C CA . TYR A 1 130 ? 2.996 4.630 -0.252 1.00 96.62 130 TYR A CA 1
ATOM 1002 C C . TYR A 1 130 ? 4.237 4.903 -1.081 1.00 96.62 130 TYR A C 1
ATOM 1004 O O . TYR A 1 130 ? 4.274 4.585 -2.270 1.00 96.62 130 TYR A O 1
ATOM 1012 N N . LYS A 1 131 ? 5.242 5.511 -0.455 1.00 97.81 131 LYS A N 1
ATOM 1013 C CA . LYS A 1 131 ? 6.521 5.827 -1.078 1.00 97.81 131 LYS A CA 1
ATOM 1014 C C . LYS A 1 131 ? 7.563 4.807 -0.655 1.00 97.81 131 LYS A C 1
ATOM 1016 O O . LYS A 1 131 ? 7.736 4.552 0.534 1.00 97.81 131 LYS A O 1
ATOM 1021 N N . TYR A 1 132 ? 8.285 4.284 -1.633 1.00 97.81 132 TYR A N 1
ATOM 1022 C CA . TYR A 1 132 ? 9.535 3.569 -1.428 1.00 97.81 132 TYR A CA 1
ATOM 1023 C C . TYR A 1 132 ? 10.718 4.464 -1.778 1.00 97.81 132 TYR A C 1
ATOM 1025 O O . TYR A 1 132 ? 10.663 5.181 -2.781 1.00 97.81 132 TYR A O 1
ATOM 1033 N N . THR A 1 133 ? 11.789 4.366 -0.992 1.00 96.12 133 THR A N 1
ATOM 1034 C CA . THR A 1 133 ? 13.074 5.024 -1.262 1.00 96.12 133 THR A CA 1
ATOM 1035 C C . THR A 1 133 ? 14.207 4.002 -1.175 1.00 96.12 133 THR A C 1
ATOM 1037 O O . THR A 1 133 ? 14.353 3.322 -0.158 1.00 96.12 133 THR A O 1
ATOM 1040 N N . SER A 1 134 ? 15.018 3.897 -2.230 1.00 95.19 134 SER A N 1
ATOM 1041 C CA . SER A 1 134 ? 16.086 2.896 -2.348 1.00 95.19 134 SER A CA 1
ATOM 1042 C C . SER A 1 134 ? 17.235 3.126 -1.358 1.00 95.19 134 SER A C 1
ATOM 1044 O O . SER A 1 134 ? 17.729 2.174 -0.757 1.00 95.19 134 SER A O 1
ATOM 1046 N N . SER A 1 135 ? 17.615 4.388 -1.123 1.00 93.62 135 SER A N 1
ATOM 1047 C CA . SER A 1 135 ? 18.756 4.766 -0.276 1.00 93.62 135 SER A CA 1
ATOM 1048 C C . SER A 1 135 ? 18.592 4.355 1.187 1.00 93.62 135 SER A C 1
ATOM 1050 O O . SER A 1 135 ? 19.569 3.995 1.841 1.00 93.62 135 SER A O 1
ATOM 1052 N N . SER A 1 136 ? 17.360 4.381 1.694 1.00 92.94 136 SER A N 1
ATOM 1053 C CA . SER A 1 136 ? 16.998 3.913 3.033 1.00 92.94 136 SER A CA 1
ATOM 1054 C C . SER A 1 136 ? 16.410 2.501 3.032 1.00 92.94 136 SER A C 1
ATOM 1056 O O . SER A 1 136 ? 16.291 1.893 4.092 1.00 92.94 136 SER A O 1
ATOM 1058 N N . ASN A 1 137 ? 16.042 1.970 1.862 1.00 92.94 137 ASN A N 1
ATOM 1059 C CA . ASN A 1 137 ? 15.289 0.729 1.693 1.00 92.94 137 ASN A CA 1
ATOM 1060 C C . ASN A 1 137 ? 14.021 0.678 2.571 1.00 92.94 137 ASN A C 1
ATOM 1062 O O . ASN A 1 137 ? 13.714 -0.337 3.201 1.00 92.94 137 ASN A O 1
ATOM 1066 N N . THR A 1 138 ? 13.288 1.791 2.633 1.00 93.38 138 THR A N 1
ATOM 1067 C CA . THR A 1 138 ? 12.097 1.936 3.481 1.00 93.38 138 THR A CA 1
ATOM 1068 C C . THR A 1 138 ? 10.847 2.236 2.673 1.00 93.38 138 THR A C 1
ATOM 1070 O O . THR A 1 138 ? 10.898 2.897 1.634 1.00 93.38 138 THR A O 1
ATOM 1073 N N . TRP A 1 139 ? 9.714 1.784 3.213 1.00 95.50 139 TRP A N 1
ATOM 1074 C CA . TRP A 1 139 ? 8.382 2.214 2.809 1.00 95.50 139 TRP A CA 1
ATOM 1075 C C . TRP A 1 139 ? 7.792 3.157 3.851 1.00 95.50 139 TRP A C 1
ATOM 1077 O O . TRP A 1 139 ? 7.891 2.902 5.050 1.00 95.50 139 TRP A O 1
ATOM 1087 N N . GLU A 1 140 ? 7.133 4.211 3.389 1.00 94.81 140 GLU A N 1
ATOM 1088 C CA . GLU A 1 140 ? 6.418 5.162 4.235 1.00 94.81 140 GLU A CA 1
ATOM 1089 C C . GLU A 1 140 ? 5.097 5.582 3.586 1.00 94.81 140 GLU A C 1
ATOM 1091 O O . GLU A 1 140 ? 4.976 5.638 2.360 1.00 94.81 140 GLU A O 1
ATOM 1096 N N . ALA A 1 141 ? 4.087 5.869 4.406 1.00 94.31 141 ALA A N 1
ATOM 1097 C CA . ALA A 1 141 ? 2.879 6.519 3.916 1.00 94.31 141 ALA A CA 1
ATOM 1098 C C . ALA A 1 141 ? 3.200 7.984 3.589 1.00 94.31 141 ALA A C 1
ATOM 1100 O O . ALA A 1 141 ? 3.903 8.652 4.346 1.00 94.31 141 ALA A O 1
ATOM 1101 N N . THR A 1 142 ? 2.675 8.493 2.480 1.00 92.88 142 THR A N 1
ATOM 1102 C CA . THR A 1 142 ? 2.902 9.875 2.050 1.00 92.88 142 THR A CA 1
ATOM 1103 C C . THR A 1 142 ? 1.606 10.531 1.591 1.00 92.88 142 THR A C 1
ATOM 1105 O O . THR A 1 142 ? 0.664 9.861 1.171 1.00 92.88 142 THR A O 1
ATOM 1108 N N . SER A 1 143 ? 1.561 11.858 1.669 1.00 90.81 143 SER A N 1
ATOM 1109 C CA . SER A 1 143 ? 0.506 12.669 1.051 1.00 90.81 143 SER A CA 1
ATOM 1110 C C . SER A 1 143 ? 0.935 13.231 -0.306 1.00 90.81 143 SER A C 1
ATOM 1112 O O . SER A 1 143 ? 0.121 13.843 -0.993 1.00 90.81 143 SER A O 1
ATOM 1114 N N . SER A 1 144 ? 2.209 13.064 -0.685 1.00 87.69 144 SER A N 1
ATOM 1115 C CA . SER A 1 144 ? 2.717 13.512 -1.981 1.00 87.69 144 SER A CA 1
ATOM 1116 C C . SER A 1 144 ? 2.368 12.507 -3.073 1.00 87.69 144 SER A C 1
ATOM 1118 O O . SER A 1 144 ? 2.505 11.300 -2.884 1.00 87.69 144 SER A O 1
ATOM 1120 N N . THR A 1 145 ? 1.982 13.008 -4.243 1.00 89.38 145 THR A N 1
ATOM 1121 C CA . THR A 1 145 ? 1.801 12.199 -5.458 1.00 89.38 145 THR A CA 1
ATOM 1122 C C . THR A 1 145 ? 2.973 12.326 -6.425 1.00 89.38 145 THR A C 1
ATOM 1124 O O . THR A 1 145 ? 2.926 11.743 -7.503 1.00 89.38 145 THR A O 1
ATOM 1127 N N . THR A 1 146 ? 3.998 13.102 -6.066 1.00 88.50 146 THR A N 1
ATOM 1128 C CA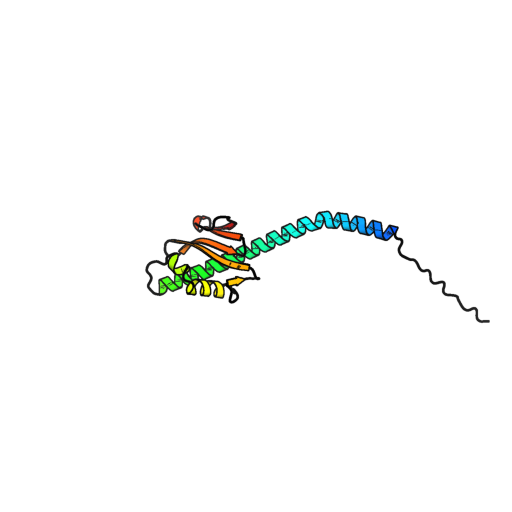 . THR A 1 146 ? 5.193 13.343 -6.882 1.00 88.50 146 THR A CA 1
ATOM 1129 C C . THR A 1 146 ? 6.467 13.149 -6.063 1.00 88.50 146 THR A C 1
ATOM 1131 O O . THR A 1 146 ? 6.474 13.408 -4.853 1.00 88.50 146 THR A O 1
ATOM 1134 N N . LEU A 1 147 ? 7.523 12.664 -6.716 1.00 84.94 147 LEU A N 1
ATOM 1135 C CA . LEU A 1 147 ? 8.837 12.390 -6.122 1.00 84.94 147 LEU A CA 1
ATOM 1136 C C . LEU A 1 147 ? 9.779 13.593 -6.142 1.00 84.94 147 LEU A C 1
ATOM 1138 O O . LEU A 1 147 ? 9.691 14.410 -7.084 1.00 84.94 147 LEU A O 1
#

Foldseek 3Di:
DDDPDDDPPPPPDDDPVNVVVVVVVVVVVCVVPVVVVVVVVVVVVVVVVVVLVVLLQVLLLVLLVVVVVVPDVDDDFVNCPPPVNFQSSLVSSVADPQCADPNWHWDWLEFDADSSHTQKTWIDTHNWIWMAGPVVRDIDTDPDSYD

Nearest PDB structures (foldseek):
  7x36-assembly1_B  TM=4.543E-01  e=2.927E+00  Penicillium janthinellum
  5jxe-assembly2_D  TM=3.518E-01  e=6.804E+00  Homo sapiens
  8xn9-assembly1_I  TM=3.109E-01  e=7.675E+00  Macaca

Secondary structure (DSSP, 8-state):
------------PPPHHHHHHHHHHHHHHHHHHHHHHHHHHHHHHHHHHHHHHHHHHHHHHHHHHHHHHTT-SS--HHHHTSHHHHHHHHHHTT-BTTTEETTEEEEEEEEEEETTEEEEEEEEETTEEEEEETTTTEEEEES-S--

Solvent-accessible surface area (backbone atoms only — not comparable to full-atom values): 8504 Å² total; per-residue (Å²): 142,79,85,80,80,78,81,79,80,78,80,80,69,83,53,70,67,62,53,51,54,51,52,52,52,51,50,58,52,47,68,62,47,51,63,56,52,52,53,52,52,53,50,54,50,51,54,50,49,52,54,50,47,50,42,44,52,53,37,45,48,52,50,44,51,51,48,38,72,74,70,40,96,68,56,52,56,70,60,59,65,34,67,68,51,42,52,50,29,35,47,72,63,63,29,46,100,79,39,23,51,97,86,26,47,52,47,77,62,29,58,42,60,54,96,69,37,74,44,30,38,30,32,34,53,55,95,46,30,38,36,40,37,52,94,77,70,45,77,44,81,45,91,64,67,68,129

Sequence (147 aa):
MTKTKKILSKNKGFTLVELIVVLVILAILAAILVPTLLGYIDKARSEKDFATAQAVRVATQAQIDELYGKGDDKVEKSDINKNDVKKEIFKLVGAVSDNKIDGQELDIKDIKITNNQIDSIIVQIGSKYYKYTSSSNTWEATSSTTL